Protein AF-A0A2X3F0D4-F1 (afdb_monomer_lite)

Foldseek 3Di:
DDDPDPVVVVVCCVVPNPDDAFEDEDEQWLADDAQDPPDCSGPPHPDDTDGDDPVRVVVVVVVVVVVVHHYDYD

InterPro domains:
  IPR013785 Aldolase-type TIM barrel [G3DSA:3.20.20.70] (5-71)
  IPR034428 ThiH/NocL/HydG-like [PTHR43583] (10-68)
  IPR058240 Radical SAM superfamily [SSF102114] (12-67)

Structure (mmCIF, N/CA/C/O backbone):
data_AF-A0A2X3F0D4-F1
#
_entry.id   AF-A0A2X3F0D4-F1
#
loop_
_atom_site.group_PDB
_atom_site.id
_atom_site.type_symbol
_atom_site.label_atom_id
_atom_site.label_alt_id
_atom_site.label_comp_id
_atom_site.label_asym_id
_atom_site.label_entity_id
_atom_site.label_seq_id
_atom_site.pdbx_PDB_ins_code
_atom_site.Cartn_x
_atom_site.Cartn_y
_atom_site.Cartn_z
_atom_site.occupancy
_atom_site.B_iso_or_equiv
_atom_site.auth_seq_id
_atom_site.auth_comp_id
_atom_site.auth_asym_id
_atom_site.auth_atom_id
_atom_site.pdbx_PDB_model_num
ATOM 1 N N . MET A 1 1 ? -8.809 31.268 21.080 1.00 43.50 1 MET A N 1
ATOM 2 C CA . MET A 1 1 ? -7.750 30.430 20.470 1.00 43.50 1 MET A CA 1
ATOM 3 C C . MET A 1 1 ? -7.217 29.486 21.547 1.00 43.50 1 MET A C 1
ATOM 5 O O . MET A 1 1 ? -6.784 30.013 22.550 1.00 43.50 1 MET A O 1
ATOM 9 N N . ASN A 1 2 ? -7.260 28.147 21.552 1.00 53.22 2 ASN A N 1
ATOM 10 C CA . ASN A 1 2 ? -7.520 27.081 20.578 1.00 53.22 2 ASN A CA 1
ATOM 11 C C . ASN A 1 2 ? -8.060 25.853 21.360 1.00 53.22 2 ASN A C 1
ATOM 13 O O . ASN A 1 2 ? -7.425 25.421 22.315 1.00 53.22 2 ASN A O 1
ATOM 17 N N . ARG A 1 3 ? -9.212 25.277 20.979 1.00 51.84 3 ARG A N 1
ATOM 18 C CA . ARG A 1 3 ? -9.918 24.201 21.722 1.00 51.84 3 ARG A CA 1
ATOM 19 C C . ARG A 1 3 ? -9.777 22.820 21.040 1.00 51.84 3 ARG A C 1
ATOM 21 O O . ARG A 1 3 ? -10.774 22.146 20.807 1.00 51.84 3 ARG A O 1
ATOM 28 N N . TRP A 1 4 ? -8.563 22.430 20.631 1.00 56.47 4 TRP A N 1
ATOM 29 C CA . TRP A 1 4 ? -8.349 21.415 19.575 1.00 56.47 4 TRP A CA 1
ATOM 30 C C . TRP A 1 4 ? -7.509 20.171 19.949 1.00 56.47 4 TRP A C 1
ATOM 32 O O . TRP A 1 4 ? -6.578 19.825 19.220 1.00 56.47 4 TRP A O 1
ATOM 42 N N . PRO A 1 5 ? -7.860 19.433 21.020 1.00 57.34 5 PRO A N 1
ATOM 43 C CA . PRO A 1 5 ? -7.756 17.963 20.912 1.00 57.34 5 PRO A CA 1
ATOM 44 C C . PRO A 1 5 ? -8.999 17.185 21.383 1.00 57.34 5 PRO A C 1
ATOM 46 O O . PRO A 1 5 ? -9.341 16.165 20.790 1.00 57.34 5 PRO A O 1
ATOM 49 N N . SER A 1 6 ? -9.719 17.658 22.403 1.00 59.44 6 SER A N 1
ATOM 50 C CA . SER A 1 6 ? -10.756 16.862 23.085 1.00 59.44 6 SER A CA 1
ATOM 51 C C . SER A 1 6 ? -12.060 16.709 22.293 1.00 59.44 6 SER A C 1
ATOM 53 O O . SER A 1 6 ? -12.706 15.664 22.361 1.00 59.44 6 SER A O 1
ATOM 55 N N . ALA A 1 7 ? -12.433 17.710 21.490 1.00 61.94 7 ALA A N 1
ATOM 56 C CA . ALA A 1 7 ? -13.674 17.685 20.710 1.00 61.94 7 ALA A CA 1
ATOM 57 C C . ALA A 1 7 ? -13.645 16.680 19.539 1.00 61.94 7 ALA A C 1
ATOM 59 O O . ALA A 1 7 ? -14.685 16.122 19.178 1.00 61.94 7 ALA A O 1
ATOM 60 N N . ARG A 1 8 ? -12.461 16.412 18.960 1.00 69.88 8 ARG A N 1
ATOM 61 C CA . ARG A 1 8 ? -12.317 15.480 17.827 1.00 69.88 8 ARG A CA 1
ATOM 62 C C . ARG A 1 8 ? -12.573 14.045 18.263 1.00 69.88 8 ARG A C 1
ATOM 64 O O . ARG A 1 8 ? -13.419 13.383 17.679 1.00 69.88 8 ARG A O 1
ATOM 71 N N . SER A 1 9 ? -11.926 13.603 19.337 1.00 72.06 9 SER A N 1
ATOM 72 C CA . SER A 1 9 ? -12.064 12.236 19.848 1.00 72.06 9 SER A CA 1
ATOM 73 C C . SER A 1 9 ? -13.498 11.915 20.284 1.00 72.06 9 SER A C 1
ATOM 75 O O . SER A 1 9 ? -13.986 10.817 20.027 1.00 72.06 9 SER A O 1
ATOM 77 N N . ALA A 1 10 ? -14.197 12.883 20.890 1.00 77.44 10 ALA A N 1
ATOM 78 C CA . ALA A 1 10 ? -15.607 12.739 21.251 1.00 77.44 10 ALA A CA 1
ATOM 79 C C . ALA A 1 10 ? -16.511 12.597 20.010 1.00 77.44 10 ALA A C 1
ATOM 81 O O . ALA A 1 10 ? -17.347 11.697 19.961 1.00 77.44 10 ALA A O 1
ATOM 82 N N . SER A 1 11 ? -16.292 13.424 18.981 1.00 78.81 11 SER A N 1
ATOM 83 C CA . SER A 1 11 ? -17.055 13.373 17.723 1.00 78.81 11 SER A CA 1
ATOM 84 C C . SER A 1 11 ? -16.789 12.088 16.929 1.00 78.81 11 SER A C 1
ATOM 86 O O . SER A 1 11 ? -17.712 11.510 16.358 1.00 78.81 11 SER A O 1
ATOM 88 N N . THR A 1 12 ? -15.542 11.605 16.913 1.00 81.25 12 THR A N 1
ATOM 89 C CA . THR A 1 12 ? -15.177 10.330 16.276 1.00 81.25 12 THR A CA 1
ATOM 90 C C . THR A 1 12 ? -15.885 9.161 16.959 1.00 81.25 12 THR A C 1
ATOM 92 O O . THR A 1 12 ? -16.475 8.332 16.273 1.00 81.25 12 THR A O 1
ATOM 95 N N . ARG A 1 13 ? -15.916 9.127 18.299 1.00 82.38 13 ARG A N 1
ATOM 96 C CA . ARG A 1 13 ? -16.617 8.075 19.059 1.00 82.38 13 ARG A CA 1
ATOM 97 C C . ARG A 1 13 ? -18.133 8.104 18.874 1.00 82.38 13 ARG A C 1
ATOM 99 O O . ARG A 1 13 ? -18.742 7.045 18.809 1.00 82.38 13 ARG A O 1
ATOM 106 N N . GLN A 1 14 ? -18.742 9.285 18.751 1.00 83.88 14 GLN A N 1
ATOM 107 C CA . GLN A 1 14 ? -20.178 9.400 18.456 1.00 83.88 14 GLN A CA 1
ATOM 108 C C . GLN A 1 14 ? -20.548 8.833 17.079 1.00 83.88 14 GLN A C 1
ATOM 110 O O . GLN A 1 14 ? -21.642 8.305 16.918 1.00 83.88 14 GLN A O 1
ATOM 115 N N . ARG A 1 15 ? -19.654 8.941 16.087 1.00 82.81 15 ARG A N 1
ATOM 116 C CA . ARG A 1 15 ? -19.922 8.504 14.707 1.00 82.81 15 ARG A CA 1
ATOM 117 C C . ARG A 1 15 ? -19.510 7.059 14.424 1.00 82.81 15 ARG A C 1
ATOM 119 O O . ARG A 1 15 ? -20.205 6.379 13.682 1.00 82.81 15 ARG A O 1
ATOM 126 N N . PHE A 1 16 ? -18.395 6.602 14.991 1.00 83.81 16 PHE A N 1
ATOM 127 C CA . PHE A 1 16 ? -17.788 5.299 14.675 1.00 83.81 16 PHE A CA 1
ATOM 128 C C . PHE A 1 16 ? -17.757 4.331 15.868 1.00 83.81 16 PHE A C 1
ATOM 130 O O . PHE A 1 16 ? -17.303 3.195 15.740 1.00 83.81 16 PHE A O 1
ATOM 137 N N . GLY A 1 17 ? -18.236 4.759 17.038 1.00 85.25 17 GLY A N 1
ATOM 138 C CA . GLY A 1 17 ? -18.147 3.975 18.264 1.00 85.25 17 GLY A CA 1
ATOM 139 C C . GLY A 1 17 ? -16.703 3.809 18.742 1.00 85.25 17 GLY A C 1
ATOM 140 O O . GLY A 1 17 ? -15.851 4.675 18.535 1.00 85.25 17 GLY A O 1
ATOM 141 N N . ASN A 1 18 ? -16.432 2.687 19.411 1.00 85.25 18 ASN A N 1
ATOM 142 C CA . ASN A 1 18 ? -15.099 2.332 19.911 1.00 85.25 18 ASN A CA 1
ATOM 143 C C . ASN A 1 18 ? -14.371 1.317 19.007 1.00 85.25 18 ASN A C 1
ATOM 145 O O . ASN A 1 18 ? -13.386 0.712 19.424 1.00 85.25 18 ASN A O 1
ATOM 149 N N . THR A 1 19 ? -14.872 1.096 17.791 1.00 82.81 19 THR A N 1
ATOM 150 C CA . THR A 1 19 ? -14.338 0.094 16.865 1.00 82.81 19 THR A CA 1
ATOM 151 C C . THR A 1 19 ? -13.208 0.685 16.032 1.00 82.81 19 THR A C 1
ATOM 153 O O . THR A 1 19 ? -13.350 1.757 15.445 1.00 82.81 19 THR A O 1
ATOM 156 N N . VAL A 1 20 ? -12.090 -0.036 15.945 1.00 84.56 20 VAL A N 1
ATOM 157 C CA . VAL A 1 20 ? -10.965 0.298 15.064 1.00 84.56 20 VAL A CA 1
ATOM 158 C C . VAL A 1 20 ? -10.916 -0.738 13.948 1.00 84.56 20 VAL A C 1
ATOM 160 O O . VAL A 1 20 ? -10.760 -1.927 14.213 1.00 84.56 20 VAL A O 1
ATOM 163 N N . SER A 1 21 ? -11.081 -0.290 12.702 1.00 82.75 21 SER A N 1
ATOM 164 C CA . SER A 1 21 ? -10.982 -1.155 11.525 1.00 82.75 21 SER A CA 1
ATOM 165 C C . SER A 1 21 ? -9.542 -1.205 11.034 1.00 82.75 21 SER A C 1
ATOM 167 O O . SER A 1 21 ? -8.928 -0.161 10.813 1.00 82.75 21 SER A O 1
ATOM 169 N N . PHE A 1 22 ? -9.028 -2.412 10.815 1.00 85.00 22 PHE A N 1
ATOM 170 C CA . PHE A 1 22 ? -7.701 -2.634 10.255 1.00 85.00 22 PHE A CA 1
ATOM 171 C C . PHE A 1 22 ? -7.806 -3.105 8.806 1.00 85.00 22 PHE A C 1
ATOM 173 O O . PHE A 1 22 ? -8.626 -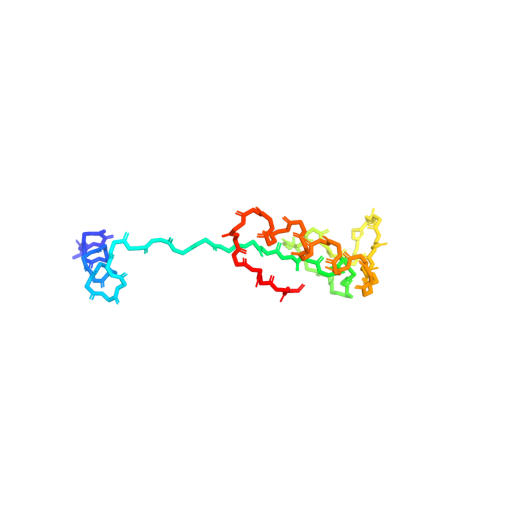3.962 8.458 1.00 85.00 22 PHE A O 1
ATOM 180 N N . TYR A 1 23 ? -6.951 -2.540 7.962 1.00 88.19 23 TYR A N 1
ATOM 181 C CA . TYR A 1 23 ? -6.798 -2.939 6.573 1.00 88.19 23 TYR A CA 1
ATOM 182 C C . TYR A 1 23 ? -5.317 -3.015 6.218 1.00 88.19 23 TYR A C 1
ATOM 184 O O . TYR A 1 23 ? -4.491 -2.313 6.803 1.00 88.19 23 TYR A O 1
ATOM 192 N N . VAL A 1 24 ? -4.992 -3.874 5.257 1.00 88.38 24 VAL A N 1
ATOM 193 C CA . VAL A 1 24 ? -3.637 -4.030 4.727 1.00 88.38 24 VAL A CA 1
ATOM 194 C C . VAL A 1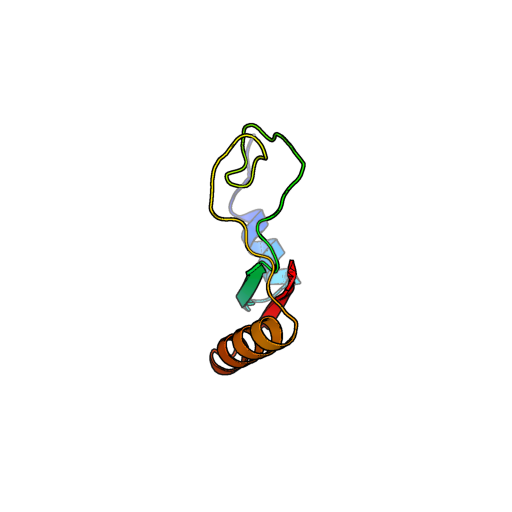 24 ? -3.608 -3.478 3.303 1.00 88.38 24 VAL A C 1
ATOM 196 O O . VAL A 1 24 ? -4.383 -3.948 2.462 1.00 88.38 24 VAL A O 1
ATOM 199 N N . PRO A 1 25 ? -2.750 -2.482 3.014 1.00 88.31 25 PRO A N 1
ATOM 200 C CA . PRO A 1 25 ? -2.533 -2.024 1.651 1.00 88.31 25 PRO A CA 1
ATOM 201 C C . PRO A 1 25 ? -1.717 -3.066 0.878 1.00 88.31 25 PRO A C 1
ATOM 203 O O . PRO A 1 25 ? -0.645 -3.475 1.327 1.00 88.31 25 PRO A O 1
ATOM 206 N N . LEU A 1 26 ? -2.214 -3.476 -0.289 1.00 87.25 26 LEU A N 1
ATOM 207 C CA . LEU A 1 26 ? -1.492 -4.348 -1.215 1.00 87.25 26 LEU A CA 1
ATOM 208 C C . LEU A 1 26 ? -1.101 -3.544 -2.457 1.00 87.25 26 LEU A C 1
ATOM 210 O O . LEU A 1 26 ? -1.974 -3.172 -3.237 1.00 87.25 26 LEU A O 1
ATOM 214 N N . TYR A 1 27 ? 0.199 -3.299 -2.634 1.00 87.25 27 TYR A N 1
ATOM 215 C CA . TYR A 1 27 ? 0.740 -2.651 -3.830 1.00 87.25 27 TYR A CA 1
ATOM 216 C C . TYR A 1 27 ? 0.863 -3.662 -4.968 1.00 87.25 27 TYR A C 1
ATOM 218 O O . TYR A 1 27 ? 1.656 -4.602 -4.882 1.00 87.25 27 TYR A O 1
ATOM 226 N N . LEU A 1 28 ? 0.117 -3.452 -6.052 1.00 87.06 28 LEU A N 1
ATOM 227 C CA . LEU A 1 28 ? 0.128 -4.366 -7.202 1.00 87.06 28 LEU A CA 1
ATOM 228 C C . LEU A 1 28 ? 1.361 -4.193 -8.095 1.00 87.06 28 LEU A C 1
ATOM 230 O O . LEU A 1 28 ? 1.820 -5.132 -8.749 1.00 87.06 28 LEU A O 1
ATOM 234 N N . SER A 1 29 ? 1.906 -2.980 -8.136 1.00 87.19 29 SER A N 1
ATOM 235 C CA . SER A 1 29 ? 3.114 -2.678 -8.889 1.00 87.19 29 SER A CA 1
ATOM 236 C C . SER A 1 29 ? 3.859 -1.508 -8.272 1.00 87.19 29 SER A C 1
ATOM 238 O O . SER A 1 29 ? 3.266 -0.612 -7.677 1.00 87.19 29 SER A O 1
ATOM 240 N N . ASN A 1 30 ? 5.175 -1.503 -8.444 1.00 85.19 30 ASN A N 1
ATOM 241 C CA . ASN A 1 30 ? 6.012 -0.360 -8.096 1.00 85.19 30 ASN A CA 1
ATOM 242 C C . ASN A 1 30 ? 6.474 0.407 -9.346 1.00 85.19 30 ASN A C 1
ATOM 244 O O . ASN A 1 30 ? 7.442 1.161 -9.271 1.00 85.19 30 ASN A O 1
ATOM 248 N N . LEU A 1 31 ? 5.838 0.196 -10.501 1.00 85.00 31 LEU A N 1
ATOM 249 C CA . LEU A 1 31 ? 6.135 0.914 -11.735 1.00 85.00 31 LEU A CA 1
ATOM 250 C C . LEU A 1 31 ? 5.407 2.261 -11.712 1.00 85.00 31 LEU A C 1
ATOM 252 O O . LEU A 1 31 ? 4.188 2.316 -11.619 1.00 85.00 31 LEU A O 1
ATOM 256 N N . CYS A 1 32 ? 6.156 3.352 -11.808 1.00 86.69 32 CYS A N 1
ATOM 257 C CA . CYS A 1 32 ? 5.601 4.698 -11.866 1.00 86.69 32 CYS A CA 1
ATOM 258 C C . CYS A 1 32 ? 6.349 5.466 -12.947 1.00 86.69 32 CYS A C 1
ATOM 260 O O . CYS A 1 32 ? 7.570 5.369 -12.989 1.00 86.69 32 CYS A O 1
ATOM 262 N N . ALA A 1 33 ? 5.625 6.195 -13.803 1.00 85.44 33 ALA A N 1
ATOM 263 C CA . ALA A 1 33 ? 6.184 7.031 -14.872 1.00 85.44 33 ALA A CA 1
ATOM 264 C C . ALA A 1 33 ? 6.468 8.480 -14.424 1.00 85.44 33 ALA A C 1
ATOM 266 O O . ALA A 1 33 ? 7.023 9.270 -15.182 1.00 85.44 33 ALA A O 1
ATOM 267 N N . ASN A 1 34 ? 6.085 8.835 -13.196 1.00 86.69 34 ASN A N 1
ATOM 268 C CA . ASN A 1 34 ? 6.181 10.192 -12.674 1.00 86.69 34 ASN A CA 1
ATOM 269 C C . ASN A 1 34 ? 7.523 10.440 -11.969 1.00 86.69 34 ASN A C 1
ATOM 271 O O . ASN A 1 34 ? 8.071 9.531 -11.340 1.00 86.69 34 ASN A O 1
ATOM 275 N N . ASP A 1 35 ? 8.010 11.684 -12.017 1.00 87.56 35 ASP A N 1
ATOM 276 C CA . ASP A 1 35 ? 9.218 12.116 -11.301 1.00 87.56 35 ASP A CA 1
ATOM 277 C C . ASP A 1 35 ? 8.863 12.956 -10.063 1.00 87.56 35 ASP A C 1
ATOM 279 O O . ASP A 1 35 ? 8.939 14.184 -10.055 1.00 87.56 35 ASP A O 1
ATOM 283 N N . CYS A 1 36 ? 8.364 12.292 -9.019 1.00 90.56 36 CYS A N 1
ATOM 284 C CA . CYS A 1 36 ? 7.930 12.959 -7.792 1.00 90.56 36 CYS A CA 1
ATOM 285 C C . CYS A 1 36 ? 9.097 13.101 -6.806 1.00 90.56 36 CYS A C 1
ATOM 287 O O . CYS A 1 36 ? 9.685 12.104 -6.392 1.00 90.56 36 CYS A O 1
ATOM 289 N N . THR A 1 37 ? 9.349 14.318 -6.321 1.00 89.69 37 THR A N 1
ATOM 290 C CA . THR A 1 37 ? 10.437 14.625 -5.367 1.00 89.69 37 THR A CA 1
ATOM 291 C C . THR A 1 37 ? 10.269 13.988 -3.984 1.00 89.69 37 THR A C 1
ATOM 293 O O . THR A 1 37 ? 11.228 13.899 -3.225 1.00 89.69 37 THR A O 1
ATOM 296 N N . TYR A 1 38 ? 9.060 13.534 -3.650 1.00 90.00 38 TYR A N 1
ATOM 297 C CA . TYR A 1 38 ? 8.706 12.950 -2.353 1.00 90.00 38 TYR A CA 1
ATOM 298 C C . TYR A 1 38 ? 8.406 11.441 -2.417 1.00 90.00 38 TYR A C 1
ATOM 300 O O . TYR A 1 38 ? 8.032 10.852 -1.404 1.00 90.00 38 TYR A O 1
ATOM 308 N N . CYS A 1 39 ? 8.523 10.799 -3.588 1.00 88.38 39 CYS A N 1
ATOM 309 C CA . CYS A 1 39 ? 8.119 9.404 -3.781 1.00 88.38 39 CYS A CA 1
ATOM 310 C C . CYS A 1 39 ? 9.317 8.485 -4.049 1.00 88.38 39 CYS A C 1
ATOM 312 O O . CYS A 1 39 ? 10.069 8.689 -4.999 1.00 88.38 39 CYS A O 1
ATOM 314 N N . GLY A 1 40 ? 9.434 7.392 -3.289 1.00 84.56 40 GLY A N 1
ATOM 315 C CA . GLY A 1 40 ? 10.472 6.375 -3.510 1.00 84.56 40 GLY A CA 1
ATOM 316 C C . GLY A 1 40 ? 10.330 5.598 -4.826 1.00 84.56 40 GLY A C 1
ATOM 317 O O . GLY A 1 40 ? 11.309 5.032 -5.310 1.00 84.56 40 GLY A O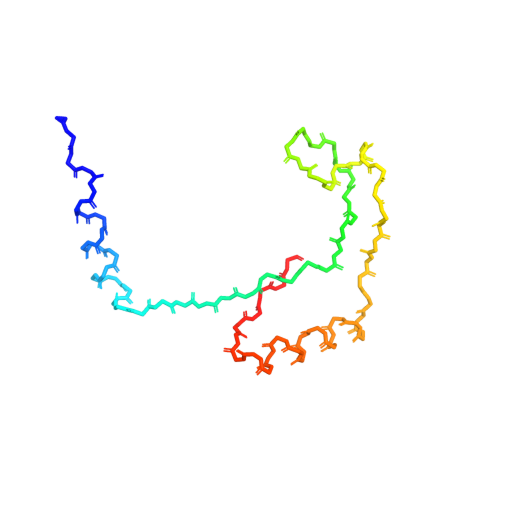 1
ATOM 318 N N . PHE A 1 41 ? 9.140 5.608 -5.436 1.00 86.56 41 PHE A N 1
ATOM 319 C CA . PHE A 1 41 ? 8.877 4.995 -6.740 1.00 86.56 41 PHE A CA 1
ATOM 320 C C . PHE A 1 41 ? 9.114 5.946 -7.915 1.00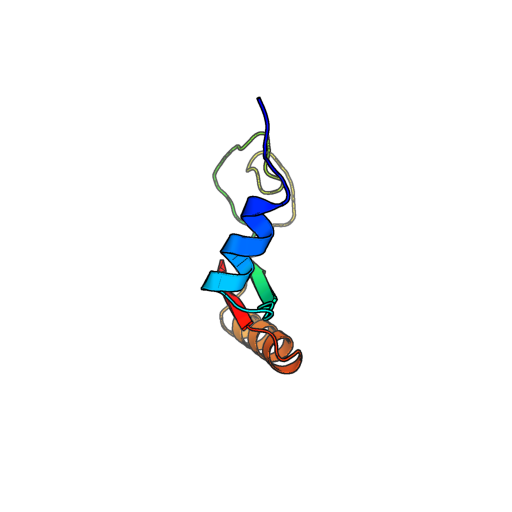 86.56 41 PHE A C 1
ATOM 322 O O . PHE A 1 41 ? 8.808 5.568 -9.042 1.00 86.56 41 PHE A O 1
ATOM 329 N N . SER A 1 42 ? 9.671 7.136 -7.692 1.00 86.62 42 SER A N 1
ATOM 330 C CA . SER A 1 42 ? 9.972 8.087 -8.765 1.00 86.62 42 SER A CA 1
ATOM 331 C C . SER A 1 42 ? 10.746 7.448 -9.929 1.00 86.62 42 SER A C 1
ATOM 333 O O . SER A 1 42 ? 11.615 6.607 -9.684 1.00 86.62 42 SER A O 1
ATOM 335 N N . MET A 1 43 ? 10.457 7.829 -11.179 1.00 85.50 43 MET A N 1
ATOM 336 C CA . MET A 1 43 ? 11.130 7.307 -12.385 1.00 85.50 43 MET A CA 1
ATOM 337 C C . MET A 1 43 ? 12.649 7.438 -12.332 1.00 85.50 43 MET A C 1
ATOM 339 O O . MET A 1 43 ? 13.369 6.537 -12.762 1.00 85.50 43 MET A O 1
ATOM 343 N N . SER A 1 44 ? 13.136 8.553 -11.790 1.00 83.75 44 SER A N 1
ATOM 344 C CA . SER A 1 44 ? 14.565 8.834 -11.645 1.00 83.75 44 SER A CA 1
ATOM 345 C C . SER A 1 44 ? 15.270 7.853 -10.700 1.00 83.75 44 SER A C 1
ATOM 347 O O . SER A 1 44 ? 16.483 7.654 -10.802 1.00 83.75 44 SER A O 1
ATOM 349 N N . ASN A 1 45 ? 14.523 7.180 -9.819 1.00 85.44 45 ASN A N 1
ATOM 350 C CA . ASN A 1 45 ? 15.074 6.218 -8.881 1.00 85.44 45 ASN A CA 1
ATOM 351 C C . ASN A 1 45 ? 15.257 4.831 -9.524 1.00 85.44 45 ASN A C 1
ATOM 353 O O . ASN A 1 45 ? 14.299 4.182 -9.972 1.00 85.44 45 ASN A O 1
ATOM 357 N N . ARG A 1 46 ? 16.500 4.333 -9.521 1.00 79.44 46 ARG A N 1
ATOM 358 C CA . ARG A 1 46 ? 16.866 3.018 -10.071 1.00 79.44 46 ARG A CA 1
ATOM 359 C C . ARG A 1 46 ? 16.619 1.903 -9.054 1.00 79.44 46 ARG A C 1
ATOM 361 O O . ARG A 1 46 ? 17.547 1.365 -8.459 1.00 79.44 46 ARG A O 1
ATOM 368 N N . ILE A 1 47 ? 15.352 1.539 -8.883 1.00 87.25 47 ILE A N 1
ATOM 369 C CA . ILE A 1 47 ? 14.922 0.380 -8.085 1.00 87.25 47 ILE A CA 1
ATOM 370 C C . ILE A 1 47 ? 14.465 -0.770 -8.989 1.00 87.25 47 ILE A C 1
ATOM 372 O O . ILE A 1 47 ? 14.037 -0.546 -10.122 1.00 87.25 47 ILE A O 1
ATOM 376 N N . LYS A 1 48 ? 14.518 -2.010 -8.484 1.00 84.88 48 LYS A N 1
ATOM 377 C CA . LYS A 1 48 ? 13.966 -3.175 -9.194 1.00 84.88 48 LYS A CA 1
ATOM 378 C C . LYS A 1 48 ? 12.450 -3.022 -9.314 1.00 84.88 48 LYS A C 1
ATOM 380 O O . LYS A 1 48 ? 11.741 -3.052 -8.306 1.00 84.88 48 LYS A O 1
ATOM 385 N N . ARG A 1 49 ? 11.966 -2.844 -10.543 1.00 87.25 49 ARG A N 1
ATOM 386 C CA . ARG A 1 49 ? 10.536 -2.712 -10.826 1.00 87.25 49 ARG A CA 1
ATOM 387 C C . ARG A 1 49 ? 9.907 -4.088 -11.034 1.00 87.25 49 ARG A C 1
ATOM 389 O O . ARG A 1 49 ? 10.494 -4.930 -11.708 1.00 87.25 49 ARG A O 1
ATOM 396 N N . LYS A 1 50 ? 8.737 -4.311 -10.444 1.00 87.31 50 LYS A N 1
ATOM 397 C CA . LYS A 1 50 ? 7.936 -5.526 -10.572 1.00 87.31 50 LYS A CA 1
ATOM 398 C C . LYS A 1 50 ? 6.457 -5.149 -10.571 1.00 87.31 50 LYS A C 1
ATOM 400 O O . LYS A 1 50 ? 6.010 -4.354 -9.744 1.00 87.31 50 LYS A O 1
ATOM 405 N N . THR A 1 51 ? 5.725 -5.761 -11.488 1.00 88.94 51 THR A N 1
ATOM 406 C CA . THR A 1 51 ? 4.264 -5.792 -11.504 1.00 88.94 51 THR A CA 1
ATOM 407 C C . THR A 1 51 ? 3.858 -7.219 -11.177 1.00 88.94 51 THR A C 1
ATOM 409 O O . THR A 1 51 ? 4.408 -8.145 -11.773 1.00 88.94 51 THR A O 1
ATOM 412 N N . LEU A 1 52 ? 2.970 -7.390 -10.199 1.00 88.00 52 LEU A N 1
ATOM 413 C CA . LEU A 1 52 ? 2.491 -8.708 -9.795 1.00 88.00 52 LEU A CA 1
ATOM 414 C C . LEU A 1 52 ? 1.564 -9.281 -10.869 1.00 88.00 52 LEU A C 1
ATOM 416 O O . LEU A 1 52 ? 0.726 -8.566 -11.423 1.00 88.00 52 LEU A O 1
ATOM 420 N N . ASP A 1 53 ? 1.704 -10.574 -11.147 1.00 90.12 53 ASP A N 1
ATOM 421 C CA . ASP A 1 53 ? 0.749 -11.290 -11.991 1.00 90.12 53 ASP A CA 1
ATOM 422 C C . ASP A 1 53 ? -0.528 -11.664 -11.207 1.00 90.12 53 ASP A C 1
ATOM 424 O O . ASP A 1 53 ? -0.588 -11.589 -9.978 1.00 90.12 53 ASP A O 1
ATOM 428 N N . ALA A 1 54 ? -1.582 -12.081 -11.911 1.00 89.56 54 ALA A N 1
ATOM 429 C CA . ALA A 1 54 ? -2.851 -12.435 -11.271 1.00 89.56 54 ALA A CA 1
ATOM 430 C C . ALA A 1 54 ? -2.723 -13.595 -10.260 1.00 89.56 54 ALA A C 1
ATOM 432 O O . ALA A 1 54 ? -3.459 -13.635 -9.271 1.00 89.56 54 ALA A O 1
ATOM 433 N N . ALA A 1 55 ? -1.790 -14.527 -10.477 1.00 91.75 55 ALA A N 1
ATOM 434 C CA . ALA A 1 55 ? -1.564 -15.650 -9.575 1.00 91.75 55 ALA A CA 1
ATOM 435 C C . ALA A 1 55 ? -0.824 -15.209 -8.300 1.00 91.75 55 ALA A C 1
ATOM 437 O O . ALA A 1 55 ? -1.161 -15.655 -7.206 1.00 91.75 55 ALA A O 1
ATOM 438 N N . GLU A 1 56 ? 0.149 -14.308 -8.419 1.00 90.38 56 GLU A N 1
ATOM 439 C CA . GLU A 1 56 ? 0.833 -13.636 -7.318 1.00 90.38 56 GLU A CA 1
ATOM 440 C C . GLU A 1 56 ? -0.153 -12.827 -6.481 1.00 90.38 56 GLU A C 1
ATOM 442 O O . GLU A 1 56 ? -0.191 -12.996 -5.265 1.00 90.38 56 GLU A O 1
ATOM 447 N N . ILE A 1 57 ? -1.021 -12.042 -7.123 1.00 89.88 57 ILE A N 1
ATOM 448 C CA . ILE A 1 57 ? -2.072 -11.282 -6.436 1.00 89.88 57 ILE A CA 1
ATOM 449 C C . ILE A 1 57 ? -2.986 -12.223 -5.649 1.00 89.88 57 ILE A C 1
ATOM 451 O O . ILE A 1 57 ? -3.282 -11.953 -4.487 1.00 89.88 57 ILE A O 1
ATOM 455 N N . ALA A 1 58 ? -3.405 -13.347 -6.239 1.00 90.38 58 ALA A N 1
ATOM 456 C CA . ALA A 1 58 ? -4.241 -14.325 -5.549 1.00 90.38 58 ALA A CA 1
ATOM 457 C C . ALA A 1 58 ? -3.528 -14.941 -4.331 1.00 90.38 58 ALA A C 1
ATOM 459 O O . ALA A 1 58 ? -4.155 -15.113 -3.283 1.00 90.38 58 ALA A O 1
ATOM 460 N N . ARG A 1 59 ? -2.222 -15.227 -4.438 1.00 90.75 59 ARG A N 1
ATOM 461 C CA . ARG A 1 59 ? -1.408 -15.733 -3.320 1.00 90.75 59 ARG A CA 1
ATOM 462 C C . ARG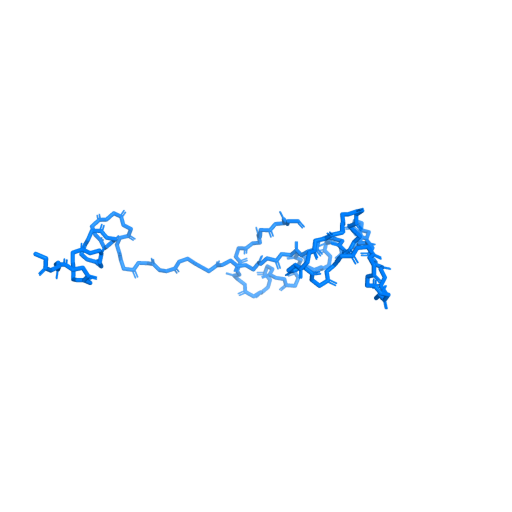 A 1 59 ? -1.290 -14.714 -2.187 1.00 90.75 59 ARG A C 1
ATOM 464 O O . ARG A 1 59 ? -1.542 -15.074 -1.039 1.00 90.75 59 ARG A O 1
ATOM 471 N N . GLU A 1 60 ? -0.978 -13.458 -2.499 1.00 89.69 60 GLU A N 1
ATOM 472 C CA . GLU A 1 60 ? -0.897 -12.379 -1.502 1.00 89.69 60 GLU A CA 1
ATOM 473 C C . GLU A 1 60 ? -2.264 -12.127 -0.847 1.00 89.69 60 GLU A C 1
ATOM 475 O O . GLU A 1 60 ? -2.378 -12.033 0.375 1.00 89.69 60 GLU A O 1
ATOM 480 N N . CYS A 1 61 ? -3.342 -12.123 -1.640 1.00 88.56 61 CYS A N 1
ATOM 481 C CA . CYS A 1 61 ? -4.702 -11.996 -1.121 1.00 88.56 61 CYS A CA 1
ATOM 482 C C . CYS A 1 61 ? -5.073 -13.142 -0.171 1.00 88.56 61 CYS A C 1
ATOM 484 O O . CYS A 1 61 ? -5.706 -12.914 0.861 1.00 88.56 61 CYS A O 1
ATOM 486 N N . ALA A 1 62 ? -4.695 -14.379 -0.501 1.00 89.19 62 ALA A N 1
ATOM 487 C CA . ALA A 1 62 ? -4.936 -15.526 0.367 1.00 89.19 62 ALA A CA 1
ATOM 488 C C . ALA A 1 62 ? -4.154 -15.405 1.686 1.00 89.19 62 ALA A C 1
ATOM 490 O O . ALA A 1 62 ? -4.718 -15.641 2.755 1.00 89.19 62 ALA A O 1
ATOM 491 N N . ALA A 1 63 ? -2.892 -14.969 1.626 1.00 88.88 63 ALA A N 1
ATOM 492 C CA . ALA A 1 63 ? -2.070 -14.740 2.810 1.00 88.88 63 ALA A CA 1
ATOM 493 C C . ALA A 1 63 ? -2.671 -13.668 3.736 1.00 88.88 63 ALA A C 1
ATOM 495 O O . ALA A 1 63 ? -2.790 -13.893 4.940 1.00 88.88 63 ALA A O 1
ATOM 496 N N . ILE A 1 64 ? -3.129 -12.538 3.185 1.00 88.50 64 ILE A N 1
ATOM 497 C CA . ILE A 1 64 ? -3.752 -11.465 3.979 1.00 88.50 64 ILE A CA 1
ATOM 498 C C . ILE A 1 64 ? -5.105 -11.906 4.550 1.00 88.50 64 ILE A C 1
ATOM 500 O O . ILE A 1 64 ? -5.427 -11.598 5.698 1.00 88.50 64 ILE A O 1
ATOM 504 N N . ARG A 1 65 ? -5.890 -12.684 3.796 1.00 85.62 65 ARG A N 1
ATOM 505 C CA . ARG A 1 65 ? -7.154 -13.238 4.296 1.00 85.62 65 ARG A CA 1
ATOM 506 C C . ARG A 1 65 ? -6.943 -14.162 5.497 1.00 85.62 65 ARG A C 1
ATOM 508 O O . ARG A 1 65 ? -7.747 -14.120 6.425 1.00 85.62 65 ARG A O 1
ATOM 515 N N . ASN A 1 66 ? -5.857 -14.936 5.518 1.00 88.81 66 ASN A N 1
ATOM 516 C CA . ASN A 1 66 ? -5.503 -15.782 6.663 1.00 88.81 66 ASN A CA 1
ATOM 517 C C . ASN A 1 66 ? -5.132 -14.974 7.917 1.00 88.81 66 ASN A C 1
ATOM 519 O O . ASN A 1 66 ? -5.299 -15.465 9.028 1.00 88.81 66 ASN A O 1
ATOM 523 N N . LEU A 1 67 ? -4.687 -13.726 7.754 1.00 85.81 67 LEU A N 1
ATOM 524 C CA . LEU A 1 67 ? -4.439 -12.790 8.857 1.00 85.81 67 LEU A CA 1
ATOM 525 C C . LEU A 1 67 ? -5.731 -12.136 9.388 1.00 85.81 67 LEU A C 1
ATOM 527 O O . LEU A 1 67 ? -5.664 -11.317 10.300 1.00 85.81 67 LEU A O 1
ATOM 531 N N . ALA A 1 68 ? -6.898 -12.488 8.830 1.00 81.44 68 ALA A N 1
ATOM 532 C CA . ALA A 1 68 ? -8.215 -11.934 9.161 1.00 81.44 68 ALA A CA 1
ATOM 533 C C . ALA A 1 68 ? -8.321 -10.404 8.991 1.00 81.44 68 ALA A C 1
ATOM 535 O O . ALA A 1 68 ? -9.141 -9.750 9.637 1.00 81.44 68 ALA A O 1
ATOM 536 N N . LEU A 1 69 ? -7.511 -9.828 8.098 1.00 83.69 69 LEU A N 1
ATOM 537 C CA . LEU A 1 69 ? -7.521 -8.402 7.785 1.00 83.69 69 LEU A CA 1
ATOM 538 C C . LEU A 1 69 ? -8.224 -8.125 6.456 1.00 83.69 69 LEU A C 1
ATOM 540 O O . LEU A 1 69 ? -8.237 -8.948 5.539 1.00 83.69 69 LEU A O 1
ATOM 544 N N . SER A 1 70 ? -8.807 -6.931 6.349 1.00 80.06 70 SER A N 1
ATOM 545 C CA . SER A 1 70 ? -9.392 -6.464 5.092 1.00 80.06 70 SER A CA 1
ATOM 546 C C . SER A 1 70 ? -8.294 -6.032 4.111 1.00 80.06 70 SER A C 1
ATOM 548 O O . SER A 1 70 ? -7.333 -5.364 4.494 1.00 80.06 70 SER A O 1
ATOM 550 N N . ILE A 1 71 ? -8.416 -6.435 2.844 1.00 80.50 71 ILE A N 1
ATOM 551 C CA . ILE A 1 71 ? -7.471 -6.073 1.776 1.00 80.50 71 ILE A CA 1
ATOM 552 C C . ILE A 1 71 ? -7.971 -4.819 1.072 1.00 80.50 71 ILE A C 1
ATOM 554 O O . ILE A 1 71 ? -9.132 -4.757 0.667 1.00 80.50 71 ILE A O 1
ATOM 558 N N . CYS A 1 72 ? -7.073 -3.859 0.865 1.00 67.62 72 CYS A N 1
ATOM 559 C CA . CYS A 1 72 ? -7.296 -2.725 -0.021 1.00 67.62 72 CYS A CA 1
ATOM 560 C C . CYS A 1 72 ? -6.236 -2.770 -1.131 1.00 67.62 72 CYS A C 1
ATOM 562 O O . CYS A 1 72 ? -5.062 -2.499 -0.872 1.00 67.62 72 CYS A O 1
ATOM 564 N N . CYS A 1 73 ? -6.633 -3.176 -2.341 1.00 60.53 73 CYS A N 1
ATOM 565 C CA . CYS A 1 73 ? -5.743 -3.174 -3.505 1.00 60.53 73 CYS A CA 1
ATOM 566 C C . CYS A 1 73 ? -5.562 -1.737 -4.004 1.00 60.53 73 CYS A C 1
ATOM 568 O O . CYS A 1 73 ? -6.559 -1.081 -4.315 1.00 60.53 73 CYS A O 1
ATOM 570 N N . TRP A 1 74 ? -4.308 -1.286 -4.073 1.00 49.44 74 TRP A N 1
ATOM 571 C CA . TRP A 1 74 ? -3.901 0.020 -4.599 1.00 49.44 74 TRP A CA 1
ATOM 572 C C . TRP A 1 74 ? -2.907 -0.135 -5.752 1.00 49.44 74 TRP A C 1
ATOM 574 O O . TRP A 1 74 ? -2.053 -1.058 -5.711 1.00 49.44 74 TRP A O 1
#

Secondary structure (DSSP, 8-state):
----SHHHHHHHHHHHTT----EEEE-SB-------TT-TT-TTS-----B--HHHHHHHHHHHHHTTPEEEE-

Radius of gyration: 18.85 Å; chains: 1; bounding box: 37×46×38 Å

Sequence (74 aa):
MNRWPSARSASTRQRFGNTVSFYVPLYLSNLCANDCTYCGFSMSNRIKRKTLDAAE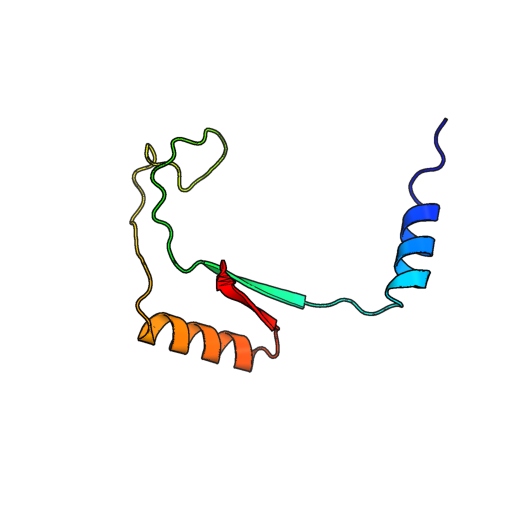IARECAAIRNLALSICCW

pLDDT: mean 81.72, std 11.08, range [43.5, 91.75]

Organism: Klebsiella pneumoniae (NCBI:txid573)